Protein AF-A0A5C4R122-F1 (afdb_monomer_lite)

InterPro domains:
  IPR017039 Virulence factor BrkB [PF03631] (17-117)
  IPR017039 Virulence factor BrkB [PTHR30213] (3-116)

Structure (mmCIF, N/CA/C/O backbone):
data_AF-A0A5C4R122-F1
#
_entry.id   AF-A0A5C4R122-F1
#
loop_
_atom_site.group_PDB
_atom_site.id
_atom_site.type_symbol
_atom_site.label_atom_id
_atom_site.label_alt_id
_atom_site.label_comp_id
_atom_site.label_asym_id
_atom_site.label_entity_id
_atom_site.label_seq_id
_atom_site.pdbx_PDB_ins_code
_atom_site.Cartn_x
_atom_site.Cartn_y
_atom_site.Cartn_z
_atom_site.occupancy
_atom_site.B_iso_or_equiv
_atom_site.auth_seq_id
_atom_site.auth_comp_id
_atom_site.auth_asym_id
_atom_site.auth_atom_id
_atom_site.pdbx_PDB_model_num
ATOM 1 N N . MET A 1 1 ? -29.341 -18.932 25.013 1.00 61.88 1 MET A N 1
ATOM 2 C CA . MET A 1 1 ? -29.420 -17.730 24.142 1.00 61.88 1 MET A CA 1
ATOM 3 C C . MET A 1 1 ? -28.812 -16.472 24.772 1.00 61.88 1 MET A C 1
ATOM 5 O O . MET A 1 1 ? -28.273 -15.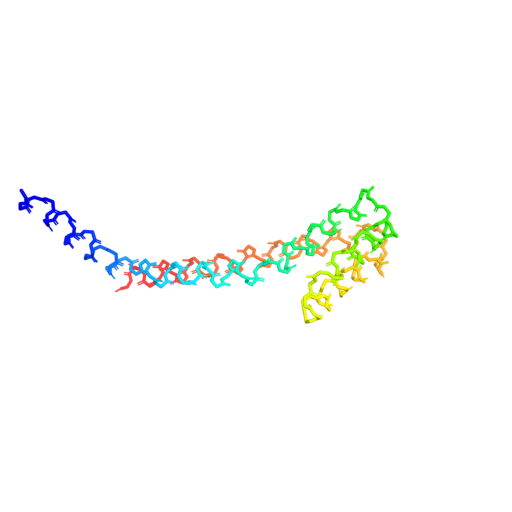661 24.033 1.00 61.88 1 MET A O 1
ATOM 9 N N . ALA A 1 2 ? -28.852 -16.295 26.102 1.00 77.69 2 ALA A N 1
ATOM 10 C CA . ALA A 1 2 ? -28.284 -15.113 26.765 1.00 77.69 2 ALA A CA 1
ATOM 11 C C . ALA A 1 2 ? -26.749 -14.989 26.646 1.00 77.69 2 ALA A C 1
ATOM 13 O O . ALA A 1 2 ? -26.251 -13.882 26.466 1.00 77.69 2 ALA A O 1
ATOM 14 N N . GLU A 1 3 ? -26.009 -16.102 26.665 1.00 84.62 3 GLU A N 1
ATOM 15 C CA . GLU A 1 3 ? -24.537 -16.075 26.589 1.00 84.62 3 GLU A CA 1
ATOM 16 C C . GLU A 1 3 ? -24.009 -15.578 25.239 1.00 84.62 3 GLU A C 1
ATOM 18 O O . GLU A 1 3 ? -23.165 -14.689 25.187 1.00 84.62 3 GLU A O 1
ATOM 23 N N . TRP A 1 4 ? -24.583 -16.048 24.129 1.00 92.19 4 TRP A N 1
ATOM 24 C CA . TRP A 1 4 ? -24.245 -15.550 22.790 1.00 92.19 4 TRP A CA 1
ATOM 25 C C . TRP A 1 4 ? -24.501 -14.046 22.636 1.00 92.19 4 TRP A C 1
ATOM 27 O O . TRP A 1 4 ? -23.734 -13.343 21.980 1.00 92.19 4 TRP A O 1
ATOM 37 N N . LYS A 1 5 ? -25.546 -13.525 23.290 1.00 90.31 5 LYS A N 1
ATOM 38 C CA . LYS A 1 5 ? -25.844 -12.089 23.300 1.00 90.31 5 LYS A CA 1
ATOM 39 C C . LYS A 1 5 ? -24.782 -11.295 24.069 1.00 90.31 5 LYS A C 1
ATOM 41 O O . LYS A 1 5 ? -24.421 -10.205 23.637 1.00 90.31 5 LYS A O 1
ATOM 46 N N . GLN A 1 6 ? -24.260 -11.835 25.172 1.00 91.94 6 GLN A N 1
ATOM 47 C CA . GLN A 1 6 ? -23.165 -11.210 25.924 1.00 91.94 6 GLN A CA 1
ATOM 48 C C . GLN A 1 6 ? -21.861 -11.180 25.122 1.00 91.94 6 GLN A C 1
ATOM 50 O O . GLN A 1 6 ? -21.181 -10.156 25.121 1.00 91.94 6 GLN A O 1
ATOM 55 N N . ILE A 1 7 ? -21.546 -12.259 24.400 1.00 90.31 7 ILE A N 1
ATOM 56 C CA . ILE A 1 7 ? -20.375 -12.319 23.513 1.00 90.31 7 ILE A CA 1
ATOM 57 C C . ILE A 1 7 ? -20.486 -11.251 22.418 1.00 90.31 7 ILE A C 1
ATOM 59 O O . ILE A 1 7 ? -19.559 -10.469 22.234 1.00 90.31 7 ILE A O 1
ATOM 63 N N . LEU A 1 8 ? -21.640 -11.146 21.749 1.00 90.38 8 LEU A N 1
ATOM 64 C CA . LEU A 1 8 ? -21.859 -10.141 20.702 1.00 90.38 8 LEU A CA 1
ATOM 65 C C . LEU A 1 8 ? -21.741 -8.700 21.212 1.00 90.38 8 LEU A C 1
ATOM 67 O O . LEU A 1 8 ? -21.167 -7.855 20.527 1.00 90.38 8 LEU A O 1
ATOM 71 N N . VAL A 1 9 ? -22.265 -8.407 22.406 1.00 93.62 9 VAL A N 1
ATOM 72 C CA . VAL A 1 9 ? -22.136 -7.068 23.000 1.00 93.62 9 VAL A CA 1
ATOM 73 C C . VAL A 1 9 ? -20.676 -6.757 23.314 1.00 93.62 9 VAL A C 1
ATOM 75 O O . VAL A 1 9 ? -20.223 -5.672 22.971 1.00 93.62 9 VAL A O 1
ATOM 78 N N . ARG A 1 10 ? -19.929 -7.703 23.896 1.00 91.19 10 ARG A N 1
ATOM 79 C CA . ARG A 1 10 ? -18.500 -7.516 24.188 1.00 91.19 10 ARG A CA 1
ATOM 80 C C . ARG A 1 10 ? -17.687 -7.267 22.924 1.00 91.19 10 ARG A C 1
ATOM 82 O O . ARG A 1 10 ? -16.954 -6.292 22.881 1.00 91.19 10 ARG A O 1
ATOM 89 N N . VAL A 1 11 ? -17.881 -8.077 21.884 1.00 90.31 11 VAL A N 1
ATOM 90 C CA . VAL A 1 11 ? -17.193 -7.895 20.595 1.00 90.31 11 VAL A CA 1
ATOM 91 C C . VAL A 1 11 ? -17.504 -6.525 19.994 1.00 90.31 11 VAL A C 1
ATOM 93 O O . VAL A 1 11 ? -16.601 -5.842 19.528 1.00 90.31 11 VAL A O 1
ATOM 96 N N . LYS A 1 12 ? -18.767 -6.081 20.034 1.00 87.56 12 LYS A N 1
ATOM 97 C CA . LYS A 1 12 ? -19.138 -4.749 19.537 1.00 87.56 12 LYS A CA 1
ATOM 98 C C . LYS A 1 12 ? -18.464 -3.627 20.336 1.00 87.56 12 LYS A C 1
ATOM 100 O O . LYS A 1 12 ? -18.049 -2.638 19.737 1.00 87.56 12 LYS A O 1
ATOM 105 N N . THR A 1 13 ? -18.387 -3.764 21.659 1.00 87.88 13 THR A N 1
ATOM 106 C CA . THR A 1 13 ? -17.703 -2.794 22.523 1.00 87.88 13 THR A CA 1
ATOM 107 C C . THR A 1 13 ? -16.211 -2.747 22.214 1.00 87.88 13 THR A C 1
ATOM 109 O O . THR A 1 13 ? -15.682 -1.655 22.044 1.00 87.88 13 THR A O 1
ATOM 112 N N . GLU A 1 14 ? -15.568 -3.902 22.048 1.00 85.81 14 GLU A N 1
ATOM 113 C CA . GLU A 1 14 ? -14.137 -3.975 21.741 1.00 85.81 14 GLU A CA 1
ATOM 114 C C . GLU A 1 14 ? -13.821 -3.390 20.361 1.00 85.81 14 GLU A C 1
ATOM 116 O O . GLU A 1 14 ? -12.916 -2.582 20.230 1.00 85.81 14 GLU A O 1
ATOM 121 N N . ILE A 1 15 ? -14.643 -3.673 19.342 1.00 82.31 15 ILE A N 1
ATOM 122 C CA . ILE A 1 15 ? -14.503 -3.066 18.003 1.00 82.31 15 ILE A CA 1
ATOM 123 C C . ILE A 1 15 ? -14.530 -1.531 18.063 1.00 82.31 15 ILE A C 1
ATOM 125 O O . ILE A 1 15 ? -13.848 -0.868 17.275 1.00 82.31 15 ILE A O 1
ATOM 129 N N . ALA A 1 16 ? -15.349 -0.967 18.955 1.00 80.56 16 ALA A N 1
ATOM 130 C CA . ALA A 1 16 ? -15.444 0.475 19.143 1.00 80.56 16 ALA A CA 1
ATOM 131 C C . ALA A 1 16 ? -14.269 1.026 19.964 1.00 80.56 16 ALA A C 1
ATOM 133 O O . ALA A 1 16 ? -13.738 2.075 19.611 1.00 80.56 16 ALA A O 1
ATOM 134 N N . SER A 1 17 ? -13.863 0.314 21.019 1.00 83.94 17 SER A N 1
ATOM 135 C CA . SER A 1 17 ? -12.727 0.669 21.877 1.00 83.94 17 SER A CA 1
ATOM 136 C C . SER A 1 17 ? -11.410 0.668 21.098 1.00 83.94 17 SER A C 1
ATOM 138 O O . SER A 1 17 ? -10.656 1.634 21.155 1.00 83.94 17 SER A O 1
ATOM 140 N N . ASP A 1 18 ? -11.191 -0.351 20.270 1.00 80.62 18 ASP A N 1
ATOM 141 C CA . ASP A 1 18 ? -9.948 -0.572 19.521 1.00 80.62 18 ASP A CA 1
ATOM 142 C C . ASP A 1 18 ? -9.906 0.197 18.190 1.00 80.62 18 ASP A C 1
ATOM 144 O O . ASP A 1 18 ? -9.030 -0.023 17.354 1.00 80.62 18 ASP A O 1
ATOM 148 N N . HIS A 1 19 ? -10.892 1.067 17.934 1.00 79.44 19 HIS A N 1
ATOM 149 C CA . HIS A 1 19 ? -10.964 1.904 16.732 1.00 79.44 19 HIS A CA 1
ATOM 150 C C . HIS A 1 19 ? -10.813 1.115 15.414 1.00 79.44 19 HIS A C 1
ATOM 152 O O . HIS A 1 19 ? -10.434 1.672 14.379 1.00 79.44 19 HIS A O 1
ATOM 158 N N . ILE A 1 20 ? -11.178 -0.175 15.409 1.00 81.44 20 ILE A N 1
ATOM 159 C CA . ILE A 1 20 ? -10.941 -1.119 14.298 1.00 81.44 20 ILE A CA 1
ATOM 160 C C . ILE A 1 20 ? -11.544 -0.601 12.988 1.00 81.44 20 ILE A C 1
ATOM 162 O O . ILE A 1 20 ? -11.005 -0.818 11.904 1.00 81.44 20 ILE A O 1
ATOM 166 N N . SER A 1 21 ? -12.647 0.138 13.079 1.00 80.69 21 SER A N 1
ATOM 167 C CA . SER A 1 21 ? -13.311 0.773 11.934 1.00 80.69 21 SER A CA 1
ATOM 168 C C . SER A 1 21 ? -12.422 1.817 11.243 1.00 80.69 21 SER A C 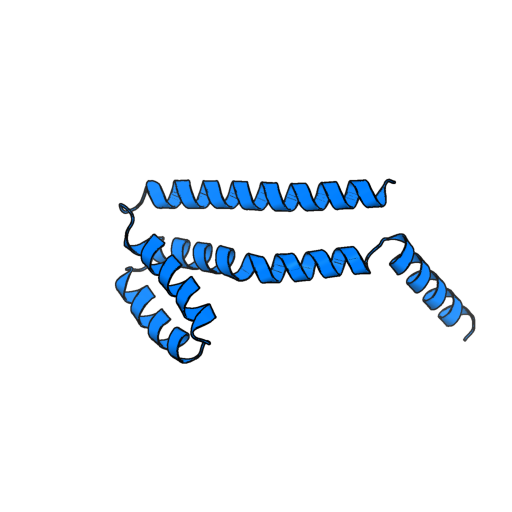1
ATOM 170 O O . SER A 1 21 ? -12.334 1.849 10.020 1.00 80.69 21 SER A O 1
ATOM 172 N N . VAL A 1 22 ? -11.732 2.656 12.021 1.00 80.25 22 VAL A N 1
ATOM 173 C CA . VAL A 1 22 ? -10.822 3.691 11.503 1.00 80.25 22 VAL A CA 1
ATOM 174 C C . VAL A 1 22 ? -9.558 3.039 10.956 1.00 80.25 22 VAL A C 1
ATOM 176 O O . VAL A 1 22 ? -9.105 3.376 9.863 1.00 80.25 22 VAL A O 1
ATOM 179 N N . VAL A 1 23 ? -9.044 2.045 11.682 1.00 78.12 23 VAL A N 1
ATOM 180 C CA . VAL A 1 23 ? -7.870 1.266 11.287 1.00 78.12 23 VAL A CA 1
ATOM 181 C C . VAL A 1 23 ? -8.099 0.577 9.941 1.00 78.12 23 VAL A C 1
ATOM 183 O O . VAL A 1 23 ? -7.300 0.718 9.017 1.00 78.12 23 VAL A O 1
ATOM 186 N N . SER A 1 24 ? -9.220 -0.128 9.800 1.00 79.50 24 SER A N 1
ATOM 187 C CA . SER A 1 24 ? -9.583 -0.834 8.567 1.00 79.50 24 SER A CA 1
ATOM 188 C C . SER A 1 24 ? -9.868 0.113 7.401 1.00 79.50 24 SER A C 1
ATOM 190 O O . SER A 1 24 ? -9.442 -0.176 6.282 1.00 79.50 24 SER A O 1
ATOM 192 N N . ALA A 1 25 ? -10.502 1.265 7.645 1.00 80.62 25 ALA A N 1
ATOM 193 C CA . ALA A 1 25 ? -10.676 2.302 6.628 1.00 80.62 25 ALA A CA 1
ATOM 194 C C . ALA A 1 25 ? -9.326 2.855 6.140 1.00 80.62 25 ALA A C 1
ATOM 196 O O . ALA A 1 25 ? -9.121 3.001 4.934 1.00 80.62 25 ALA A O 1
ATOM 197 N N . GLY A 1 26 ? -8.383 3.093 7.058 1.00 74.38 26 GLY A N 1
ATOM 198 C CA . GLY A 1 26 ? -7.014 3.487 6.725 1.00 74.38 26 GLY A CA 1
ATOM 199 C C . GLY A 1 26 ? -6.298 2.428 5.885 1.00 74.38 26 GLY A C 1
ATOM 200 O O . GLY A 1 26 ? -5.741 2.752 4.838 1.00 74.38 26 GLY A O 1
ATOM 201 N N . ILE A 1 27 ? -6.368 1.154 6.285 1.00 76.12 27 ILE A N 1
ATOM 202 C CA . ILE A 1 27 ? -5.774 0.037 5.532 1.00 76.12 27 ILE A CA 1
ATOM 203 C C . ILE A 1 27 ? -6.358 -0.039 4.117 1.00 76.12 27 ILE A C 1
ATOM 205 O O . ILE A 1 27 ? -5.598 -0.129 3.158 1.00 76.12 27 ILE A O 1
ATOM 209 N N . ALA A 1 28 ? -7.682 0.036 3.968 1.00 77.81 28 ALA A N 1
ATOM 210 C CA . ALA A 1 28 ? -8.334 -0.010 2.660 1.00 77.81 28 ALA A CA 1
ATOM 211 C C . ALA A 1 28 ? -7.929 1.176 1.767 1.00 77.81 28 ALA A C 1
ATOM 213 O O . ALA A 1 28 ? -7.638 0.991 0.585 1.00 77.81 28 ALA A O 1
ATOM 214 N N . PHE A 1 29 ? -7.855 2.383 2.335 1.00 75.50 29 PHE A N 1
ATOM 215 C CA . PHE A 1 29 ? -7.427 3.583 1.619 1.00 75.50 29 PHE A CA 1
ATOM 216 C C . PHE A 1 29 ? -5.973 3.479 1.139 1.00 75.50 29 PHE A C 1
ATOM 218 O O . PHE A 1 29 ? -5.694 3.684 -0.044 1.00 75.50 29 PHE A O 1
ATOM 225 N N . TYR A 1 30 ? -5.045 3.100 2.022 1.00 71.75 30 TYR A N 1
ATOM 226 C CA . TYR A 1 30 ? -3.636 2.946 1.653 1.00 71.75 30 TYR A CA 1
ATOM 227 C C . TYR A 1 30 ? -3.395 1.763 0.710 1.00 71.75 30 TYR A C 1
ATOM 229 O O . TYR A 1 30 ? -2.537 1.865 -0.163 1.00 71.75 30 TYR A O 1
ATOM 237 N N . ALA A 1 31 ? -4.163 0.677 0.831 1.00 75.94 31 ALA A N 1
ATOM 238 C CA . ALA A 1 31 ? -4.118 -0.442 -0.108 1.00 75.94 31 ALA A CA 1
ATOM 239 C C . ALA A 1 31 ? -4.562 -0.027 -1.518 1.00 75.94 31 ALA A C 1
ATOM 241 O O . ALA A 1 31 ? -3.964 -0.457 -2.498 1.00 75.94 31 ALA A O 1
ATOM 242 N N . LEU A 1 32 ? -5.575 0.837 -1.636 1.00 77.81 32 LEU A N 1
ATOM 243 C CA . LEU A 1 32 ? -5.994 1.367 -2.933 1.00 77.81 32 LEU A CA 1
ATOM 244 C C . LEU A 1 32 ? -4.920 2.283 -3.541 1.00 77.81 32 LEU A C 1
ATOM 246 O O . LEU A 1 32 ? -4.608 2.169 -4.725 1.00 77.81 32 LEU A O 1
ATOM 250 N N . LEU A 1 33 ? -4.325 3.168 -2.736 1.00 74.81 33 LEU A N 1
ATOM 251 C CA . LEU A 1 33 ? -3.263 4.066 -3.203 1.00 74.81 33 LEU A CA 1
ATOM 252 C C . LEU A 1 33 ? -1.977 3.324 -3.595 1.00 74.81 33 LEU A C 1
ATOM 254 O O . LEU A 1 33 ? -1.259 3.780 -4.486 1.00 74.81 33 LEU A O 1
ATOM 258 N N . SER A 1 34 ? -1.678 2.189 -2.959 1.00 75.25 34 SER A N 1
ATOM 259 C CA . SER A 1 34 ? -0.455 1.423 -3.217 1.00 75.25 34 SER A CA 1
ATOM 260 C C . SER A 1 34 ? -0.485 0.613 -4.516 1.00 75.25 34 SER A C 1
ATOM 262 O O . SER A 1 34 ? 0.571 0.151 -4.948 1.00 75.25 34 SER A O 1
ATOM 264 N N . VAL A 1 35 ? -1.640 0.500 -5.183 1.00 75.81 35 VAL A N 1
ATOM 265 C CA . VAL A 1 35 ? -1.777 -0.216 -6.463 1.00 75.81 35 VAL A CA 1
ATOM 266 C C . VAL A 1 35 ? -0.805 0.326 -7.513 1.00 75.81 35 VAL A C 1
ATOM 268 O O . VAL A 1 35 ? -0.101 -0.451 -8.153 1.00 75.81 35 VAL A O 1
ATOM 271 N N . PHE A 1 36 ? -0.699 1.648 -7.670 1.00 72.88 36 PHE A N 1
ATOM 272 C CA . PHE A 1 36 ? 0.180 2.232 -8.690 1.00 72.88 36 PHE A CA 1
ATOM 273 C C . PHE A 1 36 ? 1.675 2.054 -8.378 1.00 72.88 36 PHE A C 1
ATOM 275 O O . PHE A 1 36 ? 2.399 1.597 -9.263 1.00 72.88 36 PHE A O 1
ATOM 282 N N . PRO A 1 37 ? 2.166 2.331 -7.150 1.00 69.00 37 PRO A N 1
ATOM 283 C CA . PRO A 1 37 ? 3.530 1.973 -6.759 1.00 69.00 37 PRO A CA 1
ATOM 284 C C . PRO A 1 37 ? 3.844 0.482 -6.919 1.00 69.00 37 PRO A C 1
ATOM 286 O O . PRO A 1 37 ? 4.939 0.136 -7.359 1.00 69.00 37 PRO A O 1
ATOM 289 N N . ALA A 1 38 ? 2.896 -0.404 -6.598 1.00 74.56 38 ALA A N 1
ATOM 290 C CA . ALA A 1 38 ? 3.075 -1.843 -6.770 1.00 74.56 38 ALA A CA 1
ATOM 291 C C . ALA A 1 38 ? 3.225 -2.220 -8.250 1.00 74.56 38 ALA A C 1
ATOM 293 O O . ALA A 1 38 ? 4.124 -2.981 -8.598 1.00 74.56 38 ALA A O 1
ATOM 294 N N . LEU A 1 39 ? 2.403 -1.645 -9.133 1.00 71.06 39 LEU A N 1
ATOM 295 C CA . LEU A 1 39 ? 2.526 -1.840 -10.579 1.00 71.06 39 LEU A CA 1
ATOM 296 C C . LEU A 1 39 ? 3.857 -1.300 -11.111 1.00 71.06 39 LEU A C 1
ATOM 298 O O . LEU A 1 39 ? 4.528 -1.992 -11.870 1.00 71.06 39 LEU A O 1
ATOM 302 N N . ALA A 1 40 ? 4.290 -0.121 -10.661 1.00 68.81 40 ALA A N 1
ATOM 303 C CA . ALA A 1 40 ? 5.594 0.434 -11.023 1.00 68.81 40 ALA A CA 1
ATOM 304 C C . ALA A 1 40 ? 6.749 -0.490 -10.603 1.00 68.81 40 ALA A C 1
ATOM 306 O O . ALA A 1 40 ? 7.667 -0.729 -11.387 1.00 68.81 40 ALA A O 1
ATOM 307 N N . ALA A 1 41 ? 6.688 -1.053 -9.392 1.00 72.12 41 ALA A N 1
ATOM 308 C CA . ALA A 1 41 ? 7.672 -2.017 -8.911 1.00 72.12 41 ALA A CA 1
ATOM 309 C C . ALA A 1 41 ? 7.661 -3.311 -9.740 1.00 72.12 41 ALA A C 1
ATOM 311 O O . ALA A 1 41 ? 8.724 -3.796 -10.119 1.00 72.12 41 ALA A O 1
ATOM 312 N N . LEU A 1 42 ? 6.480 -3.844 -10.071 1.00 73.44 42 LEU A N 1
ATOM 313 C CA . LEU A 1 42 ? 6.345 -5.039 -10.910 1.00 73.44 42 LEU A CA 1
ATOM 314 C C . LEU A 1 42 ? 6.920 -4.823 -12.313 1.00 73.44 42 LEU A C 1
ATOM 316 O O . LEU A 1 42 ? 7.682 -5.664 -12.783 1.00 73.44 42 LEU A O 1
ATOM 320 N N . ILE A 1 43 ? 6.611 -3.693 -12.954 1.00 72.19 43 ILE A N 1
ATOM 321 C CA . ILE A 1 43 ? 7.143 -3.341 -14.280 1.00 72.19 43 ILE A CA 1
ATOM 322 C C . ILE A 1 43 ? 8.659 -3.126 -14.204 1.00 72.19 43 ILE A C 1
ATOM 324 O O . ILE A 1 43 ? 9.385 -3.595 -15.073 1.00 72.19 43 ILE A O 1
ATOM 328 N N . SER A 1 44 ? 9.152 -2.486 -13.140 1.00 70.69 44 SER A N 1
ATOM 329 C CA . SER A 1 44 ? 10.593 -2.298 -12.924 1.00 70.69 44 SER A CA 1
ATOM 330 C C . SER A 1 44 ? 11.324 -3.633 -12.774 1.00 70.69 44 SER A C 1
ATOM 332 O O . SER A 1 44 ? 12.387 -3.808 -13.354 1.00 70.69 44 SER A O 1
ATOM 334 N N . ILE A 1 45 ? 10.753 -4.592 -12.032 1.00 72.50 45 ILE A N 1
ATOM 335 C CA . ILE A 1 45 ? 11.307 -5.949 -11.900 1.00 72.50 45 ILE A CA 1
ATOM 336 C C . ILE A 1 45 ? 11.248 -6.684 -13.243 1.00 72.50 45 ILE A C 1
ATOM 338 O O . ILE A 1 45 ? 12.216 -7.343 -13.615 1.00 72.50 45 ILE A O 1
ATOM 342 N N . ALA A 1 46 ? 10.142 -6.563 -13.981 1.00 70.06 46 ALA A N 1
ATOM 343 C CA . ALA A 1 46 ? 10.002 -7.165 -15.302 1.00 70.06 46 ALA A CA 1
ATOM 344 C C . ALA A 1 46 ? 11.049 -6.621 -16.286 1.00 70.06 46 ALA A C 1
ATOM 346 O O . ALA A 1 46 ? 11.665 -7.413 -16.989 1.00 70.06 46 ALA A O 1
ATOM 347 N N . GLY A 1 47 ? 11.325 -5.314 -16.269 1.00 70.69 47 GLY A N 1
ATOM 348 C CA . GLY A 1 47 ? 12.353 -4.678 -17.101 1.00 70.69 47 GLY A CA 1
ATOM 349 C C . GLY A 1 47 ? 13.794 -5.098 -16.785 1.00 70.69 47 GLY A C 1
ATOM 350 O O . GLY A 1 47 ? 14.686 -4.823 -17.576 1.00 70.69 47 GLY A O 1
ATOM 351 N N . LEU A 1 48 ? 14.046 -5.789 -15.664 1.00 70.88 48 LEU A N 1
ATOM 352 C CA . LEU A 1 48 ? 15.357 -6.398 -15.388 1.00 70.88 48 LEU A CA 1
ATOM 353 C C . LEU A 1 48 ? 15.576 -7.715 -16.149 1.00 70.88 48 LEU A C 1
ATOM 355 O O . LEU A 1 48 ? 16.708 -8.189 -16.222 1.00 70.88 48 LEU A O 1
ATOM 359 N N . VAL A 1 49 ? 14.503 -8.345 -16.638 1.00 73.62 49 VAL A N 1
ATOM 360 C CA . VAL A 1 49 ? 14.535 -9.699 -17.220 1.00 73.62 49 VAL A CA 1
ATOM 361 C C . VAL A 1 49 ? 13.979 -9.730 -18.647 1.00 73.62 49 VAL A C 1
ATOM 363 O O . VAL A 1 49 ? 14.436 -10.539 -19.450 1.00 73.62 49 VAL A O 1
ATOM 366 N N . LEU A 1 50 ? 12.996 -8.882 -18.960 1.00 72.50 50 LEU A N 1
ATOM 367 C CA . LEU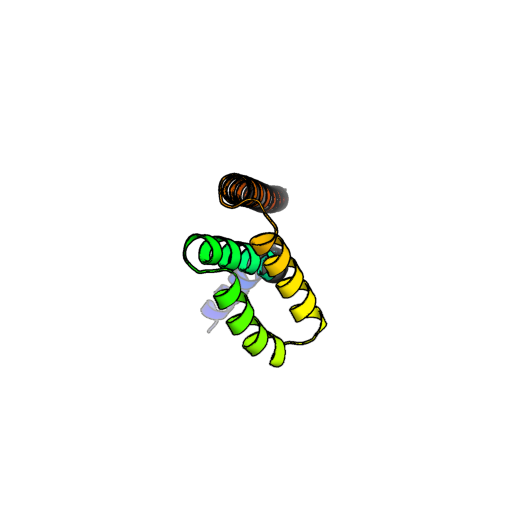 A 1 50 ? 12.328 -8.793 -20.258 1.00 72.50 50 LEU A CA 1
ATOM 368 C C . LEU A 1 50 ? 12.731 -7.516 -20.997 1.00 72.50 50 LEU A C 1
ATOM 370 O O . LEU A 1 50 ? 12.939 -6.472 -20.377 1.00 72.50 50 LEU A O 1
ATOM 374 N N . ASP A 1 51 ? 12.748 -7.595 -22.330 1.00 73.62 51 ASP A N 1
ATOM 375 C CA . ASP A 1 51 ? 12.976 -6.435 -23.183 1.00 73.62 51 ASP A CA 1
ATOM 376 C C . ASP A 1 51 ? 11.823 -5.417 -23.051 1.00 73.62 51 ASP A C 1
ATOM 378 O O . ASP A 1 51 ? 10.643 -5.796 -23.076 1.00 73.62 51 ASP A O 1
ATOM 382 N N . PRO A 1 52 ? 12.117 -4.107 -22.966 1.00 66.56 52 PRO A N 1
ATOM 383 C CA . PRO A 1 52 ? 11.102 -3.064 -22.801 1.00 66.56 52 PRO A CA 1
ATOM 384 C C . PRO A 1 52 ? 10.006 -3.072 -23.881 1.00 66.56 52 PRO A C 1
ATOM 386 O O . PRO A 1 52 ? 8.854 -2.730 -23.605 1.00 66.56 52 PRO A O 1
ATOM 389 N N . ALA A 1 53 ? 10.353 -3.484 -25.105 1.00 71.12 53 ALA A N 1
ATOM 390 C CA . ALA A 1 53 ? 9.423 -3.590 -26.228 1.00 71.12 53 ALA A CA 1
ATOM 391 C C . ALA A 1 53 ? 8.366 -4.691 -26.020 1.00 71.12 53 ALA A C 1
ATOM 393 O O . ALA A 1 53 ? 7.194 -4.494 -26.353 1.00 71.12 53 ALA A O 1
ATOM 394 N N . ASP A 1 54 ? 8.750 -5.815 -25.409 1.00 76.69 54 ASP A N 1
ATOM 395 C CA . ASP A 1 54 ? 7.832 -6.919 -25.120 1.00 76.69 54 ASP A CA 1
ATOM 396 C C . ASP A 1 54 ? 6.830 -6.520 -24.029 1.00 76.69 54 ASP A C 1
ATOM 398 O O . ASP A 1 54 ? 5.628 -6.773 -24.164 1.00 76.69 54 ASP A O 1
ATOM 402 N N . ILE A 1 55 ? 7.301 -5.806 -22.999 1.00 73.25 55 ILE A N 1
ATOM 403 C CA . ILE A 1 55 ? 6.468 -5.274 -21.907 1.00 73.25 55 ILE A CA 1
ATOM 404 C C . ILE A 1 55 ? 5.429 -4.277 -22.444 1.00 73.25 55 ILE A C 1
ATOM 406 O O . ILE A 1 55 ? 4.254 -4.351 -22.077 1.00 73.25 55 ILE A O 1
ATOM 410 N N . ALA A 1 56 ? 5.838 -3.369 -23.337 1.00 71.81 56 ALA A N 1
ATOM 411 C CA . ALA A 1 56 ? 4.944 -2.383 -23.942 1.00 71.81 56 ALA A CA 1
ATOM 412 C C . ALA A 1 56 ? 3.827 -3.044 -24.772 1.00 71.81 56 ALA A C 1
ATOM 414 O O . ALA A 1 56 ? 2.655 -2.705 -24.608 1.00 71.81 56 ALA A O 1
ATOM 415 N N . SER A 1 57 ? 4.166 -4.048 -25.592 1.00 75.62 57 SER A N 1
ATOM 416 C CA . SER A 1 57 ? 3.188 -4.746 -26.444 1.00 75.62 57 SER A CA 1
ATOM 417 C C . SER A 1 57 ? 2.102 -5.487 -25.646 1.00 75.62 57 SER A C 1
ATOM 419 O O . SER A 1 57 ? 0.927 -5.509 -26.026 1.00 75.62 57 SER A O 1
ATOM 421 N N . GLN A 1 58 ? 2.472 -6.072 -24.503 1.00 73.81 58 GLN A N 1
ATOM 422 C CA . GLN A 1 58 ? 1.526 -6.732 -23.606 1.00 73.81 58 GLN A CA 1
ATOM 423 C C . GLN A 1 58 ? 0.648 -5.728 -22.861 1.00 73.81 58 GLN A C 1
ATOM 425 O O . GLN A 1 58 ? -0.538 -5.996 -22.649 1.00 73.81 58 GLN A O 1
ATOM 430 N N . LEU A 1 59 ? 1.194 -4.563 -22.510 1.00 71.88 59 LEU A N 1
ATOM 431 C CA . LEU A 1 59 ? 0.432 -3.516 -21.840 1.00 71.88 59 LEU A CA 1
ATOM 432 C C . LEU A 1 59 ? -0.599 -2.859 -22.754 1.00 71.88 59 LEU A C 1
ATOM 434 O O . LEU A 1 59 ? -1.701 -2.618 -22.275 1.00 71.88 59 LEU A O 1
ATOM 438 N N . ASP A 1 60 ? -0.337 -2.684 -24.050 1.00 73.44 60 ASP A N 1
ATOM 439 C CA . ASP A 1 60 ? -1.337 -2.153 -24.995 1.00 73.44 60 ASP A CA 1
ATOM 440 C C . ASP A 1 60 ? -2.626 -2.995 -25.019 1.00 73.44 60 ASP A C 1
ATOM 442 O O . ASP A 1 60 ? 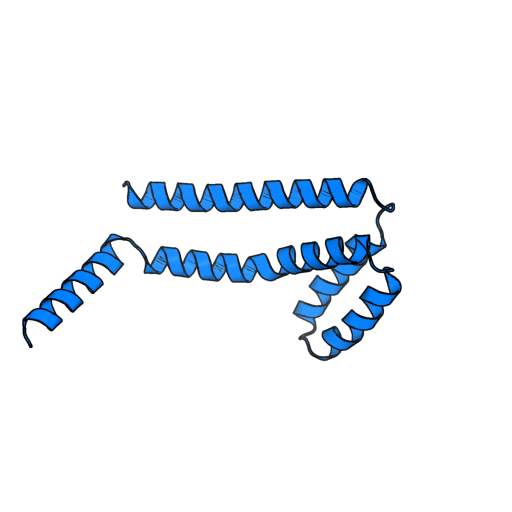-3.741 -2.466 -25.054 1.00 73.44 60 ASP A O 1
ATOM 446 N N . THR A 1 61 ? -2.490 -4.320 -24.907 1.00 75.06 61 THR A N 1
ATOM 447 C CA . THR A 1 61 ? -3.639 -5.241 -24.847 1.00 75.06 61 THR A CA 1
ATOM 448 C C . THR A 1 61 ? -4.444 -5.061 -23.555 1.00 75.06 61 THR A C 1
ATOM 450 O O . THR A 1 61 ? -5.669 -5.180 -23.550 1.00 75.06 61 THR A O 1
ATOM 453 N N . VAL A 1 62 ? -3.763 -4.748 -22.451 1.00 72.62 62 VAL A N 1
ATOM 454 C CA . VAL A 1 62 ? -4.378 -4.508 -21.138 1.00 72.62 62 VAL A CA 1
ATOM 455 C C . VAL A 1 62 ? -4.996 -3.107 -21.066 1.00 72.62 62 VAL A C 1
ATOM 457 O O . VAL A 1 62 ? -6.089 -2.946 -20.526 1.00 72.62 62 VAL A O 1
ATOM 460 N N . MET A 1 63 ? -4.355 -2.100 -21.660 1.00 71.44 63 MET A N 1
ATOM 461 C CA . MET A 1 63 ? -4.848 -0.721 -21.720 1.00 71.44 63 MET A CA 1
ATOM 462 C C . MET A 1 63 ? -6.150 -0.605 -22.516 1.00 71.44 63 MET A C 1
ATOM 464 O O . MET A 1 63 ? -6.987 0.224 -22.173 1.00 71.44 63 MET A O 1
ATOM 468 N N . ALA A 1 64 ? -6.377 -1.482 -23.499 1.00 75.38 64 ALA A N 1
ATOM 469 C CA . ALA A 1 64 ? -7.640 -1.556 -24.237 1.00 75.38 64 ALA A CA 1
ATOM 470 C C . ALA A 1 64 ? -8.858 -1.940 -23.365 1.00 75.38 64 ALA A C 1
ATOM 472 O O . ALA A 1 64 ? -9.999 -1.723 -23.774 1.00 75.38 64 ALA A O 1
ATOM 473 N N . LEU A 1 65 ? -8.635 -2.513 -22.176 1.00 80.19 65 LEU A N 1
ATOM 474 C CA . LEU A 1 65 ? -9.683 -2.978 -21.256 1.00 80.19 65 LEU A CA 1
ATOM 475 C C . LEU A 1 65 ? -9.869 -2.067 -20.033 1.00 80.19 65 LEU A C 1
ATOM 477 O O . LEU A 1 65 ? -10.788 -2.286 -19.240 1.00 80.19 65 LEU A O 1
ATOM 481 N N . ILE A 1 66 ? -9.003 -1.068 -19.851 1.00 78.75 66 ILE A N 1
ATOM 482 C CA . ILE A 1 66 ? -8.949 -0.226 -18.652 1.00 78.75 66 ILE A CA 1
ATOM 483 C C . ILE A 1 66 ? -9.407 1.204 -19.000 1.00 78.75 66 ILE A C 1
ATOM 485 O O . ILE A 1 66 ? -9.107 1.695 -20.086 1.00 78.75 66 ILE A O 1
ATOM 489 N N . PRO A 1 67 ? -10.114 1.913 -18.095 1.00 78.00 67 PRO A N 1
ATOM 490 C CA . PRO A 1 67 ? -10.452 3.321 -18.288 1.00 78.00 67 PRO A CA 1
ATOM 491 C C . PRO A 1 67 ? -9.220 4.195 -18.553 1.00 78.00 67 PRO A C 1
ATOM 493 O O . PRO A 1 67 ? -8.181 4.036 -17.909 1.00 78.00 67 PRO A O 1
ATOM 496 N N . GLU A 1 68 ? -9.370 5.178 -19.437 1.00 76.75 68 GLU A N 1
ATOM 497 C CA . GLU A 1 68 ? -8.286 6.035 -19.940 1.00 76.75 68 GLU A CA 1
ATOM 498 C C . GLU A 1 68 ? -7.459 6.695 -18.816 1.00 76.75 68 GLU A C 1
ATOM 500 O O . GLU A 1 68 ? -6.230 6.737 -18.868 1.00 76.75 68 GLU A O 1
ATOM 505 N N . SER A 1 69 ? -8.119 7.102 -17.725 1.00 72.75 69 SER A N 1
ATOM 506 C CA . SER A 1 69 ? -7.475 7.695 -16.547 1.00 72.75 69 SER A CA 1
ATOM 507 C C . SER A 1 69 ? -6.515 6.750 -15.818 1.00 72.75 69 SER A C 1
ATOM 509 O O . SER A 1 69 ? -5.522 7.200 -15.254 1.00 72.75 69 SER A O 1
ATOM 511 N N . ALA A 1 70 ? -6.803 5.447 -15.797 1.00 71.56 70 ALA A N 1
ATOM 512 C CA . ALA A 1 70 ? -5.928 4.445 -15.190 1.00 71.56 70 ALA A CA 1
ATOM 513 C C . ALA A 1 70 ? -4.839 3.979 -16.171 1.00 71.56 70 ALA A C 1
ATOM 515 O O . ALA A 1 70 ? -3.720 3.692 -15.745 1.00 71.56 70 ALA A O 1
ATOM 516 N N . GLY A 1 71 ? -5.131 3.987 -17.477 1.00 73.81 71 GLY A N 1
ATOM 517 C CA . GLY A 1 71 ? -4.139 3.756 -18.528 1.00 73.81 71 GLY A CA 1
ATOM 518 C C . GLY A 1 71 ? -3.012 4.792 -18.508 1.00 73.81 71 GLY A C 1
ATOM 519 O O . GLY A 1 71 ? -1.843 4.416 -18.511 1.00 73.81 71 GLY A O 1
ATOM 520 N N . ALA A 1 72 ? -3.332 6.084 -18.387 1.00 75.44 72 ALA A N 1
ATOM 521 C CA . ALA A 1 72 ? -2.329 7.155 -18.383 1.00 75.44 72 ALA A CA 1
ATOM 522 C C . ALA A 1 72 ? -1.230 6.963 -17.315 1.00 75.44 72 ALA A C 1
ATOM 524 O O . ALA A 1 72 ? -0.048 7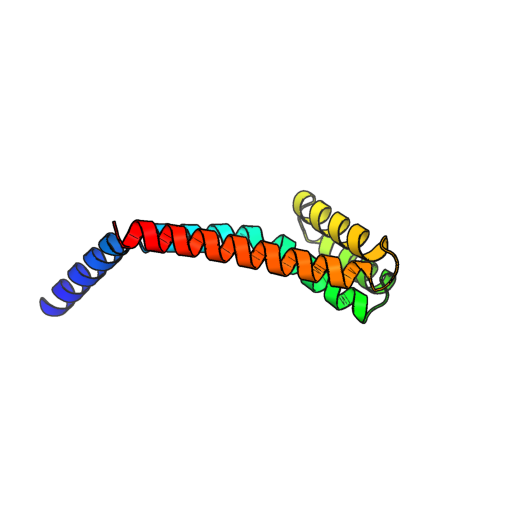.160 -17.592 1.00 75.44 72 ALA A O 1
ATOM 525 N N . VAL A 1 73 ? -1.603 6.504 -16.113 1.00 73.81 73 VAL A N 1
ATOM 526 C CA . VAL A 1 73 ? -0.644 6.243 -15.025 1.00 73.81 73 VAL A CA 1
ATOM 527 C C . VAL A 1 73 ? 0.275 5.067 -15.358 1.00 73.81 73 VAL A C 1
ATOM 529 O O . VAL A 1 73 ? 1.467 5.115 -15.065 1.00 73.81 73 VAL A O 1
ATOM 532 N N . LEU A 1 74 ? -0.253 4.015 -15.991 1.00 71.62 74 LEU A N 1
ATOM 533 C CA . LEU A 1 74 ? 0.555 2.866 -16.411 1.00 71.62 74 LEU A CA 1
ATOM 534 C C . LEU A 1 74 ? 1.542 3.250 -17.510 1.00 71.62 74 LEU A C 1
ATOM 536 O O . LEU A 1 74 ? 2.705 2.858 -17.444 1.00 71.62 74 LEU A O 1
ATOM 540 N N . GLN A 1 75 ? 1.104 4.064 -18.469 1.00 74.50 75 GLN A N 1
ATOM 541 C CA . GLN A 1 75 ? 1.952 4.548 -19.556 1.00 74.50 75 GLN A CA 1
ATOM 542 C C . GLN A 1 75 ? 3.135 5.366 -19.030 1.00 74.50 75 GLN A C 1
ATOM 544 O O . GLN A 1 75 ? 4.267 5.176 -19.474 1.00 74.50 75 GLN A O 1
ATOM 549 N N . GLU A 1 76 ? 2.894 6.225 -18.034 1.00 74.12 76 GLU A N 1
ATOM 550 C CA . GLU A 1 76 ? 3.948 7.003 -17.377 1.00 74.12 76 GLU A CA 1
ATOM 551 C C . GLU A 1 76 ? 4.986 6.099 -16.691 1.00 74.12 76 GLU A C 1
ATOM 553 O O . GLU A 1 76 ? 6.184 6.386 -16.732 1.00 74.12 76 GLU A O 1
ATOM 558 N N . GLN A 1 77 ? 4.552 4.985 -16.090 1.00 69.75 77 GLN A N 1
ATOM 559 C CA . GLN A 1 77 ? 5.471 4.038 -15.454 1.00 69.75 77 GLN A CA 1
ATOM 560 C C . GLN A 1 77 ? 6.285 3.232 -16.458 1.00 69.75 77 GLN A C 1
ATOM 562 O O . GLN A 1 77 ? 7.477 3.029 -16.237 1.00 69.75 77 GLN A O 1
ATOM 567 N N . VAL A 1 78 ? 5.685 2.825 -17.577 1.00 70.25 78 VAL A N 1
ATOM 568 C CA . VAL A 1 78 ? 6.420 2.180 -18.673 1.00 70.25 78 VAL A CA 1
ATOM 569 C C . VAL A 1 78 ? 7.482 3.126 -19.212 1.00 70.25 78 VAL A C 1
ATOM 571 O O . VAL A 1 78 ? 8.650 2.756 -19.242 1.00 70.25 78 VAL A O 1
ATOM 574 N N . LEU A 1 79 ? 7.112 4.371 -19.526 1.00 70.75 79 LEU A N 1
ATOM 575 C CA . LEU A 1 79 ? 8.054 5.398 -19.976 1.00 70.75 79 LEU A CA 1
ATOM 576 C C . LEU A 1 79 ? 9.193 5.609 -18.974 1.00 70.75 79 LEU A C 1
ATOM 578 O O . LEU A 1 79 ? 10.352 5.678 -19.376 1.00 70.75 79 LEU A O 1
ATOM 582 N N . LYS A 1 80 ? 8.905 5.666 -17.671 1.00 68.06 80 LYS A N 1
ATOM 583 C CA . LYS A 1 80 ? 9.945 5.765 -16.632 1.00 68.06 80 LYS A CA 1
ATOM 584 C C . LYS A 1 80 ? 10.919 4.590 -16.644 1.00 68.06 80 LYS A C 1
ATOM 586 O O . LYS A 1 80 ? 12.104 4.804 -16.405 1.00 68.06 80 LYS A O 1
ATOM 591 N N . VAL A 1 81 ? 10.436 3.381 -16.916 1.00 64.12 81 VAL A N 1
ATOM 592 C CA . VAL A 1 81 ? 11.267 2.171 -16.974 1.00 64.12 81 VAL A CA 1
ATOM 593 C C . VAL A 1 81 ? 12.057 2.097 -18.285 1.00 64.12 81 VAL A C 1
ATOM 595 O O . VAL A 1 81 ? 13.220 1.712 -18.259 1.00 64.12 81 VAL A O 1
ATOM 598 N N . THR A 1 82 ? 11.481 2.518 -19.414 1.00 65.81 82 THR A N 1
ATOM 599 C CA . THR A 1 82 ? 12.119 2.415 -20.740 1.00 65.81 82 THR A CA 1
ATOM 600 C C . THR A 1 82 ? 13.073 3.565 -21.075 1.00 65.81 82 THR A C 1
ATOM 602 O O . THR A 1 82 ? 13.853 3.440 -22.012 1.00 65.81 82 THR A O 1
ATOM 605 N N . SER A 1 83 ? 12.987 4.703 -20.374 1.00 64.88 83 SER A N 1
ATOM 606 C CA . SER A 1 83 ? 13.758 5.925 -20.692 1.00 64.88 83 SER A CA 1
ATOM 607 C C . SER A 1 83 ? 15.025 6.117 -19.843 1.00 64.88 83 SER A C 1
ATOM 609 O O . SER A 1 83 ? 15.689 7.143 -19.981 1.00 64.88 83 SER A O 1
ATOM 611 N N . GLY A 1 84 ? 15.330 5.206 -18.912 1.00 56.16 84 GLY A N 1
ATOM 612 C CA . GLY A 1 84 ? 16.461 5.331 -17.985 1.00 56.16 84 GLY A CA 1
ATOM 613 C C . GLY A 1 84 ? 17.695 4.529 -18.411 1.00 56.16 84 GLY A C 1
ATOM 614 O O . GLY A 1 84 ? 17.559 3.391 -18.845 1.00 56.16 84 GLY A O 1
ATOM 615 N N . ASP A 1 85 ? 18.895 5.094 -18.220 1.00 54.25 85 ASP A N 1
ATOM 616 C CA . ASP A 1 85 ? 20.175 4.403 -18.453 1.00 54.25 85 ASP A CA 1
ATOM 617 C C . ASP A 1 85 ? 20.270 3.092 -17.635 1.00 54.25 85 ASP A C 1
ATOM 619 O O . ASP A 1 85 ? 20.001 3.048 -16.425 1.00 54.25 85 ASP A O 1
ATOM 623 N N . GLU A 1 86 ? 20.682 2.027 -18.328 1.00 57.28 86 GLU A N 1
ATOM 624 C CA . GLU A 1 86 ? 20.106 0.669 -18.309 1.00 57.28 86 GLU A CA 1
ATOM 625 C C . GLU A 1 86 ? 20.241 -0.200 -17.041 1.00 57.28 86 GLU A C 1
ATOM 627 O O . GLU A 1 86 ? 19.856 -1.363 -17.088 1.00 57.28 86 GLU A O 1
ATOM 632 N N . THR A 1 87 ? 20.771 0.236 -15.889 1.00 54.94 87 THR A N 1
ATOM 633 C CA . THR A 1 87 ? 20.818 -0.706 -14.728 1.00 54.94 87 THR A CA 1
ATOM 634 C C . THR A 1 87 ? 21.086 -0.087 -13.361 1.00 54.94 87 THR A C 1
ATOM 636 O O . THR A 1 87 ? 20.437 -0.448 -12.377 1.00 54.94 87 THR A O 1
ATOM 639 N N . ALA A 1 88 ? 22.029 0.854 -13.261 1.00 55.09 88 ALA A N 1
ATOM 640 C CA . ALA A 1 88 ? 22.426 1.423 -11.968 1.00 55.09 88 ALA A CA 1
ATOM 641 C C . ALA A 1 88 ? 21.354 2.363 -11.385 1.00 55.09 88 ALA A C 1
ATOM 643 O O . ALA A 1 88 ? 21.121 2.390 -10.176 1.00 55.09 88 ALA A O 1
ATOM 644 N N . THR A 1 89 ? 20.660 3.103 -12.248 1.00 59.41 89 THR A N 1
ATOM 645 C CA . THR A 1 89 ? 19.666 4.115 -11.866 1.00 59.41 89 THR A CA 1
ATOM 646 C C . THR A 1 89 ? 18.348 3.490 -11.404 1.00 59.41 89 THR A C 1
ATOM 648 O O . THR A 1 89 ? 17.756 3.952 -10.428 1.00 59.41 89 THR A O 1
ATOM 651 N N . GLY A 1 90 ? 17.921 2.396 -12.045 1.00 65.06 90 GLY A N 1
ATOM 652 C CA . GLY A 1 90 ? 16.683 1.685 -11.706 1.00 65.06 90 GLY A CA 1
ATOM 653 C C . GLY A 1 90 ? 16.731 1.015 -10.332 1.00 65.06 90 GLY A C 1
ATOM 654 O O . GLY A 1 90 ? 15.795 1.150 -9.545 1.00 65.06 90 GLY A O 1
ATOM 655 N N . LEU A 1 91 ? 17.851 0.367 -9.991 1.00 64.62 91 LEU A N 1
ATOM 656 C CA . LEU A 1 91 ? 18.044 -0.264 -8.679 1.00 64.62 91 LEU A CA 1
ATOM 657 C C . LEU A 1 91 ? 18.054 0.758 -7.535 1.00 64.62 91 LEU A C 1
ATOM 659 O O . LEU A 1 91 ? 17.429 0.527 -6.501 1.00 64.62 91 LEU A O 1
ATOM 663 N N . VAL A 1 92 ? 18.718 1.902 -7.725 1.00 68.19 92 VAL A N 1
ATOM 664 C CA . VAL A 1 92 ? 18.759 2.985 -6.728 1.00 68.19 92 VAL A CA 1
ATOM 665 C C . VAL A 1 92 ? 17.380 3.629 -6.558 1.00 68.19 92 VAL A C 1
ATOM 667 O O . VAL A 1 92 ? 16.956 3.871 -5.427 1.00 68.19 92 VAL A O 1
ATOM 670 N N . ALA A 1 93 ? 16.645 3.850 -7.652 1.00 65.69 93 ALA A N 1
ATOM 671 C CA . ALA A 1 93 ? 15.282 4.375 -7.604 1.00 65.69 93 ALA A CA 1
ATOM 672 C C . ALA A 1 93 ? 14.309 3.404 -6.910 1.00 65.69 93 ALA A C 1
ATOM 674 O O . ALA A 1 93 ? 13.525 3.828 -6.059 1.00 65.69 93 ALA A O 1
ATOM 675 N N . ALA A 1 94 ? 14.401 2.102 -7.199 1.00 69.00 94 ALA A N 1
ATOM 676 C CA . ALA A 1 94 ? 13.595 1.071 -6.547 1.00 69.00 94 ALA A CA 1
ATOM 677 C C . ALA A 1 94 ? 13.887 0.982 -5.041 1.00 69.00 94 ALA A C 1
ATOM 679 O O . ALA A 1 94 ? 12.960 0.923 -4.231 1.00 69.00 94 ALA A O 1
ATOM 680 N N . PHE A 1 95 ? 15.164 1.045 -4.648 1.00 70.94 95 PHE A N 1
ATOM 681 C CA . PHE A 1 95 ? 15.554 1.094 -3.237 1.00 70.94 95 PHE A CA 1
ATOM 682 C C . PHE A 1 95 ? 15.036 2.354 -2.537 1.00 70.94 95 PHE A C 1
ATOM 684 O O . PHE A 1 95 ? 14.493 2.265 -1.435 1.00 70.94 95 PHE A O 1
ATOM 691 N N . GLY A 1 96 ? 15.155 3.520 -3.177 1.00 75.88 96 GLY A N 1
ATOM 692 C CA . GLY A 1 96 ? 14.626 4.778 -2.648 1.00 75.88 96 GLY A CA 1
ATOM 693 C C . GLY A 1 96 ? 13.109 4.730 -2.450 1.00 75.88 96 GLY A C 1
ATOM 694 O O . GLY A 1 96 ? 12.607 5.140 -1.402 1.00 75.88 96 GLY A O 1
ATOM 695 N N . LEU A 1 97 ? 12.385 4.153 -3.411 1.00 72.88 97 LEU A N 1
ATOM 696 C CA . LEU A 1 97 ? 10.940 3.960 -3.329 1.00 72.88 97 LEU A CA 1
ATOM 697 C C . LEU A 1 97 ? 10.556 2.993 -2.199 1.00 72.88 97 LEU A C 1
ATOM 699 O O . LEU A 1 97 ? 9.650 3.292 -1.423 1.00 72.88 97 LEU A O 1
ATOM 703 N N . ALA A 1 98 ? 11.268 1.873 -2.057 1.00 74.62 98 ALA A N 1
ATOM 704 C CA . ALA A 1 98 ? 11.031 0.910 -0.983 1.00 74.62 98 ALA A CA 1
ATOM 705 C C . ALA A 1 98 ? 11.235 1.538 0.407 1.00 74.62 98 ALA A C 1
ATOM 707 O O . ALA A 1 98 ? 10.414 1.337 1.303 1.00 74.62 98 ALA A O 1
ATOM 708 N N . ILE A 1 99 ? 12.284 2.352 0.575 1.00 75.94 99 ILE A N 1
ATOM 709 C CA . ILE A 1 99 ? 12.554 3.080 1.824 1.00 75.94 99 ILE A CA 1
ATOM 710 C C . ILE A 1 99 ? 11.455 4.112 2.105 1.00 75.94 99 ILE A C 1
ATOM 712 O O . ILE A 1 99 ? 10.980 4.205 3.239 1.00 75.94 99 ILE A O 1
ATOM 716 N N . ALA A 1 100 ? 11.020 4.863 1.090 1.00 75.81 100 ALA A N 1
ATOM 717 C CA . ALA A 1 100 ? 9.960 5.858 1.237 1.00 75.81 100 ALA A CA 1
ATOM 718 C C . ALA A 1 100 ? 8.619 5.216 1.634 1.00 75.81 100 ALA A C 1
ATOM 720 O O . ALA A 1 100 ? 7.959 5.689 2.563 1.00 75.81 100 ALA A O 1
ATOM 721 N N . ILE A 1 101 ? 8.247 4.105 0.988 1.00 76.31 101 ILE A N 1
ATOM 722 C CA . ILE A 1 101 ? 7.036 3.337 1.314 1.00 76.31 101 ILE A CA 1
ATOM 723 C C . ILE A 1 101 ? 7.126 2.784 2.738 1.00 76.31 101 ILE A C 1
ATOM 725 O O . ILE A 1 101 ? 6.194 2.957 3.522 1.00 76.31 101 ILE A O 1
ATOM 729 N N . TYR A 1 102 ? 8.260 2.185 3.107 1.00 75.06 102 TYR A N 1
ATOM 730 C CA . TYR A 1 102 ? 8.477 1.674 4.460 1.00 75.06 102 TYR A CA 1
ATOM 731 C C . TYR A 1 102 ? 8.350 2.777 5.523 1.00 75.06 102 TYR A C 1
ATOM 733 O O . TYR A 1 102 ? 7.695 2.575 6.548 1.00 75.06 102 TYR A O 1
ATOM 741 N N . GLY A 1 103 ? 8.919 3.958 5.265 1.00 74.19 103 GLY A N 1
ATOM 742 C CA . GLY A 1 103 ? 8.807 5.123 6.143 1.00 74.19 103 GLY A CA 1
ATOM 743 C C . GLY A 1 103 ? 7.365 5.609 6.305 1.00 74.19 103 GLY A C 1
ATOM 744 O O . GLY A 1 103 ? 6.920 5.842 7.429 1.00 74.19 103 GLY A O 1
ATOM 745 N N . ALA A 1 104 ? 6.611 5.692 5.207 1.00 74.44 104 ALA A N 1
ATOM 746 C CA . ALA A 1 104 ? 5.200 6.073 5.237 1.00 74.44 104 ALA A CA 1
ATOM 747 C C . ALA A 1 104 ? 4.344 5.059 6.019 1.00 74.44 104 ALA A C 1
ATOM 749 O O . ALA A 1 104 ? 3.557 5.454 6.879 1.00 74.44 104 ALA A O 1
ATOM 750 N N . MET A 1 105 ? 4.546 3.756 5.789 1.00 78.00 105 MET A N 1
ATOM 751 C CA . MET A 1 105 ? 3.856 2.686 6.522 1.00 78.00 105 MET A CA 1
ATOM 752 C C . MET A 1 105 ? 4.146 2.754 8.025 1.00 78.00 105 MET A C 1
ATOM 754 O O . MET A 1 105 ? 3.223 2.705 8.838 1.00 78.00 105 MET A O 1
ATOM 758 N N . LYS A 1 106 ? 5.421 2.913 8.402 1.00 73.69 106 LYS A N 1
ATOM 759 C CA . LYS A 1 106 ? 5.838 3.110 9.797 1.00 73.69 106 LYS A CA 1
ATOM 760 C C . LYS A 1 106 ? 5.173 4.329 10.422 1.00 73.69 106 LYS A C 1
ATOM 762 O O . LYS A 1 106 ? 4.646 4.196 11.517 1.00 73.69 106 LYS A O 1
ATOM 767 N N . GLY A 1 107 ? 5.157 5.464 9.722 1.00 73.06 107 GLY A N 1
ATOM 768 C CA . GLY A 1 107 ? 4.540 6.703 10.199 1.00 73.06 107 GLY A CA 1
ATOM 769 C C . GLY A 1 107 ? 3.059 6.532 10.538 1.00 73.06 107 GLY A C 1
ATOM 770 O O . GLY A 1 107 ? 2.619 6.928 11.619 1.00 73.06 107 GLY A O 1
ATOM 771 N N . VAL A 1 108 ? 2.308 5.868 9.656 1.00 78.06 108 VAL A N 1
ATOM 772 C CA . VAL A 1 108 ? 0.888 5.554 9.879 1.00 78.06 108 VAL A CA 1
ATOM 773 C C . VAL A 1 108 ? 0.708 4.591 11.055 1.00 78.06 108 VAL A C 1
ATOM 775 O O . VAL A 1 108 ? -0.150 4.833 11.899 1.00 78.06 108 VAL A O 1
ATOM 778 N N . MET A 1 109 ? 1.527 3.540 11.167 1.00 73.56 109 MET A N 1
ATOM 779 C CA . MET A 1 109 ? 1.458 2.612 12.306 1.00 73.56 109 MET A CA 1
ATOM 780 C C . MET A 1 109 ? 1.745 3.312 13.637 1.00 73.56 109 MET A C 1
ATOM 782 O O . MET A 1 109 ? 0.995 3.119 14.587 1.00 73.56 109 MET A O 1
ATOM 786 N N . THR A 1 110 ? 2.762 4.176 13.699 1.00 76.12 110 THR A N 1
ATOM 787 C CA . THR A 1 110 ? 3.060 4.958 14.910 1.00 76.12 110 THR A CA 1
ATOM 788 C C . THR A 1 110 ? 1.964 5.958 15.255 1.00 76.12 110 THR A C 1
ATOM 790 O O . THR A 1 110 ? 1.697 6.184 16.431 1.00 76.12 110 THR A O 1
ATOM 793 N N . LEU A 1 111 ? 1.302 6.548 14.254 1.00 72.44 111 LEU A N 1
ATOM 794 C CA . LEU A 1 111 ? 0.139 7.405 14.489 1.00 72.44 111 LEU A CA 1
ATOM 795 C C . LEU A 1 111 ? -1.002 6.601 15.127 1.00 72.44 111 LEU A C 1
ATOM 797 O O . LEU A 1 111 ? -1.650 7.072 16.056 1.00 72.44 111 LEU A O 1
ATOM 801 N N . MET A 1 112 ? -1.223 5.382 14.642 1.00 73.50 112 MET A N 1
ATOM 802 C CA . MET A 1 112 ? -2.292 4.507 15.120 1.00 73.50 112 MET A CA 1
ATOM 803 C C . MET A 1 112 ? -2.007 3.963 16.518 1.00 73.50 112 MET A C 1
ATOM 805 O O . MET A 1 112 ? -2.900 3.986 17.357 1.00 73.50 112 MET A O 1
ATOM 809 N N . GLU A 1 113 ? -0.765 3.568 16.812 1.00 70.75 113 GLU A N 1
ATOM 810 C CA . GLU A 1 113 ? -0.338 3.272 18.187 1.00 70.75 113 GLU A CA 1
ATOM 811 C C . GLU A 1 113 ? -0.518 4.491 19.098 1.00 70.75 113 GLU A C 1
ATOM 813 O O . GLU A 1 113 ? -1.078 4.360 20.181 1.00 70.75 113 GLU A O 1
ATOM 818 N N . GLY A 1 114 ? -0.119 5.687 18.654 1.00 69.38 114 GLY A N 1
ATOM 819 C CA . GLY A 1 114 ? -0.280 6.919 19.430 1.00 69.38 114 GLY A CA 1
ATOM 820 C C . GLY A 1 114 ? -1.737 7.255 19.764 1.00 69.38 114 GLY A C 1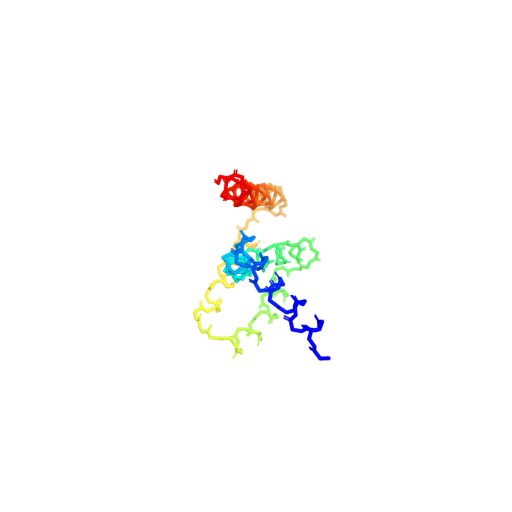
ATOM 821 O O . GLY A 1 114 ? -2.007 7.735 20.860 1.00 69.38 114 GLY A O 1
ATOM 822 N N . LEU A 1 115 ? -2.672 6.968 18.855 1.00 65.00 115 LEU A N 1
ATOM 823 C CA . LEU A 1 115 ? -4.113 7.130 19.084 1.00 65.00 115 LEU A CA 1
ATOM 824 C C . LEU A 1 115 ? -4.726 6.016 19.942 1.00 65.00 115 LEU A C 1
ATOM 826 O O . LEU A 1 115 ? -5.758 6.244 20.554 1.00 65.00 115 LEU A O 1
ATOM 830 N N . ASN A 1 116 ? -4.121 4.827 19.975 1.00 66.44 116 ASN A N 1
ATOM 831 C CA . ASN A 1 116 ? -4.591 3.693 20.776 1.00 66.44 116 ASN A CA 1
ATOM 832 C C . ASN A 1 116 ? -4.055 3.716 22.222 1.00 66.44 116 ASN A C 1
ATOM 834 O O . ASN A 1 116 ? -4.597 3.047 23.096 1.00 66.44 116 ASN A O 1
ATOM 838 N N . ILE A 1 117 ? -2.957 4.440 22.467 1.00 60.25 117 ILE A N 1
ATOM 839 C CA . ILE A 1 117 ? -2.343 4.608 23.796 1.00 60.25 117 ILE A CA 1
ATOM 840 C C . ILE A 1 117 ? -2.933 5.820 24.553 1.00 60.25 117 ILE A C 1
ATOM 842 O O . ILE A 1 117 ? -2.825 5.869 25.780 1.00 60.25 117 ILE A O 1
ATOM 846 N N . ALA A 1 118 ? -3.532 6.788 23.848 1.00 47.00 118 ALA A N 1
ATOM 847 C CA . ALA A 1 118 ? -4.174 7.984 24.413 1.00 47.00 118 ALA A CA 1
ATOM 848 C C . ALA A 1 118 ? -5.667 7.765 24.699 1.00 47.00 118 ALA A C 1
ATOM 850 O O . ALA A 1 118 ? -6.143 8.313 25.721 1.00 47.00 118 ALA A O 1
#

Organism: NCBI:txid225362

pLDDT: mean 73.93, std 8.11, range [47.0, 93.62]

Radius of gyration: 21.17 Å; chains: 1; bounding box: 52×26×53 Å

Sequence (118 aa):
MAEWKQILVRVKTEIASDHISVVSAGIAFYALLSVFPALAALISIAGLVLDPADIASQLDTVMALIPESAGAVLQEQVLKVTSGDETATGLVAAFGLAIAIYGAMKGVMTLMEGLNIA

Secondary structure (DSSP, 8-state):
-HHHHHHHHHHHHHHHHTTHHHHHHHHHHHHHHTHHHHHHHHHHHHTTTS-HHHHHHHHHHHHTTS-HHHHHHHHHHHHHHHTS-TTHHHHHHHHHHHHHHHHHHHHHHHHHHHHHH-

Foldseek 3Di:
DVVVVVVVVVVVVVCVLLVVVVVVVVVVVVVVVCPLVVLLLVLLVCLVPDPLVVVVVVLVVVLVVDPPVVSVSNVVSSCVNNVDDRPPVSVVVSVVSVVVVVVVVVVVVVVSVVVSVD